Protein AF-A0A6M7TJW8-F1 (afdb_monomer_lite)

pLDDT: mean 71.95, std 19.16, range [40.47, 92.12]

Organism: NCBI:txid1777867

Secondary structure (DSSP, 8-state):
-EEEESS-EE-TTT-SSEEPTT-EEE--HHHHHHHHHH-TTTEEESS-----------------S----------------

Structure (mmCIF, N/CA/C/O backbone):
data_AF-A0A6M7TJW8-F1
#
_entry.id   AF-A0A6M7TJW8-F1
#
loop_
_atom_site.group_PDB
_atom_site.id
_atom_site.type_symbol
_atom_site.label_atom_id
_atom_site.label_alt_id
_atom_site.label_c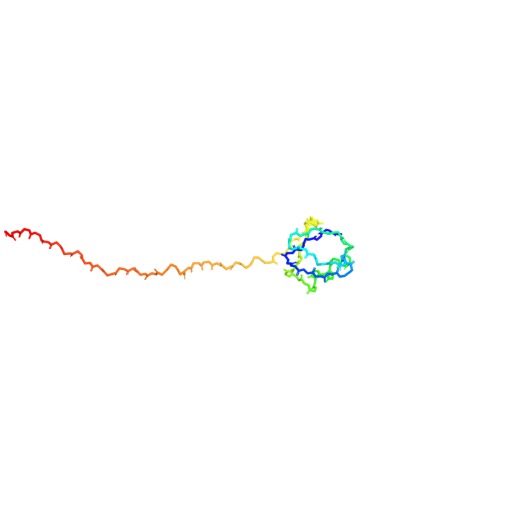omp_id
_atom_site.label_asym_id
_atom_site.label_entity_id
_atom_site.label_seq_id
_atom_site.pdbx_PDB_ins_code
_atom_site.Cartn_x
_atom_site.Cartn_y
_atom_site.Cartn_z
_atom_site.occupancy
_atom_site.B_iso_or_equiv
_atom_site.auth_seq_id
_atom_site.auth_comp_id
_atom_site.auth_asym_id
_atom_site.auth_atom_id
_atom_site.pdbx_PDB_model_num
ATOM 1 N N . MET A 1 1 ? -4.901 -1.604 -11.601 1.00 87.00 1 MET A N 1
ATOM 2 C CA . MET A 1 1 ? -5.543 -1.312 -10.297 1.00 87.00 1 MET A CA 1
ATOM 3 C C . MET A 1 1 ? -4.956 -0.051 -9.648 1.00 87.00 1 MET A C 1
ATOM 5 O O . MET A 1 1 ? -3.744 0.143 -9.697 1.00 87.00 1 MET A O 1
ATOM 9 N N . LYS A 1 2 ? -5.790 0.795 -9.019 1.00 87.81 2 LYS A N 1
ATOM 10 C CA . LYS A 1 2 ? -5.334 1.962 -8.233 1.00 87.81 2 LYS A CA 1
ATOM 11 C C . LYS A 1 2 ? -5.236 1.638 -6.747 1.00 87.81 2 LYS A C 1
ATOM 13 O O . LYS A 1 2 ? -6.193 1.122 -6.166 1.00 87.81 2 LYS A O 1
ATOM 18 N N . LEU A 1 3 ? -4.094 1.972 -6.155 1.00 89.44 3 LEU A N 1
ATOM 19 C CA . LEU A 1 3 ? -3.798 1.778 -4.741 1.00 89.44 3 LEU A CA 1
ATOM 20 C C . LEU A 1 3 ? -3.483 3.112 -4.071 1.00 89.44 3 LEU A C 1
ATOM 22 O O . LEU A 1 3 ? -2.952 4.036 -4.686 1.00 89.44 3 LEU A O 1
ATOM 26 N N . LYS A 1 4 ? -3.778 3.180 -2.781 1.00 90.12 4 LYS A N 1
ATOM 27 C CA . LYS A 1 4 ? -3.443 4.288 -1.900 1.00 90.12 4 LYS A CA 1
ATOM 28 C C . LYS A 1 4 ? -2.535 3.795 -0.796 1.00 90.12 4 LYS A C 1
ATOM 30 O O . LYS A 1 4 ? -2.832 2.799 -0.139 1.00 90.12 4 LYS A O 1
ATOM 35 N N . SER A 1 5 ? -1.439 4.501 -0.568 1.00 91.31 5 SER A N 1
ATOM 36 C CA . SER A 1 5 ? -0.588 4.248 0.588 1.00 91.31 5 SER A CA 1
ATOM 37 C C . SER A 1 5 ? -1.276 4.736 1.858 1.00 91.31 5 SER A C 1
ATOM 39 O O . SER A 1 5 ? -1.702 5.882 1.935 1.00 91.31 5 SER A O 1
ATOM 41 N N . ILE A 1 6 ? -1.379 3.883 2.870 1.00 91.00 6 ILE A N 1
ATOM 42 C CA . ILE A 1 6 ? -1.873 4.249 4.206 1.00 91.00 6 ILE A CA 1
ATOM 43 C C . ILE A 1 6 ? -0.715 4.799 5.050 1.00 91.00 6 ILE A C 1
ATOM 45 O O . ILE A 1 6 ? -0.882 5.753 5.806 1.00 91.00 6 ILE A O 1
ATOM 49 N N . ASP A 1 7 ? 0.475 4.230 4.862 1.00 89.62 7 ASP A N 1
ATOM 50 C CA . ASP A 1 7 ? 1.697 4.526 5.609 1.00 89.62 7 ASP A CA 1
ATOM 51 C C . ASP A 1 7 ? 2.857 4.874 4.662 1.00 89.62 7 ASP A C 1
ATOM 53 O O . ASP A 1 7 ? 2.818 4.563 3.468 1.00 89.62 7 ASP A O 1
ATOM 57 N N . GLN A 1 8 ? 3.908 5.510 5.188 1.00 92.12 8 GLN A N 1
ATOM 58 C CA . GLN A 1 8 ? 5.104 5.798 4.400 1.00 92.12 8 GLN A CA 1
ATOM 59 C C . GLN A 1 8 ? 5.841 4.499 4.039 1.00 92.12 8 GLN A C 1
ATOM 61 O O . GLN A 1 8 ? 6.272 3.739 4.909 1.00 92.12 8 GLN A O 1
ATOM 66 N N . ILE A 1 9 ? 6.044 4.254 2.744 1.00 89.56 9 ILE A N 1
ATOM 67 C CA . ILE A 1 9 ? 6.736 3.052 2.264 1.00 89.56 9 ILE A CA 1
ATOM 68 C C . ILE A 1 9 ? 7.530 3.332 0.994 1.00 89.56 9 ILE A C 1
ATOM 70 O O . ILE A 1 9 ? 7.065 4.011 0.084 1.00 89.56 9 ILE A O 1
ATOM 74 N N . SER A 1 10 ? 8.742 2.793 0.914 1.00 90.81 10 SER A N 1
ATOM 75 C CA . SER A 1 10 ? 9.571 2.873 -0.288 1.00 90.81 10 SER A CA 1
ATOM 76 C C . SER A 1 10 ? 9.380 1.613 -1.125 1.00 90.81 10 SER A C 1
ATOM 78 O O . SER A 1 10 ? 9.809 0.533 -0.722 1.00 90.81 10 SER A O 1
ATOM 80 N N . ILE A 1 11 ? 8.753 1.748 -2.296 1.00 87.00 11 ILE A N 1
ATOM 81 C CA . ILE A 1 11 ? 8.679 0.672 -3.291 1.00 87.00 11 ILE A CA 1
ATOM 82 C C . ILE A 1 11 ? 9.387 1.140 -4.550 1.00 87.00 11 ILE A C 1
ATOM 84 O O . ILE A 1 11 ? 8.794 1.818 -5.387 1.00 87.00 11 ILE A O 1
ATOM 88 N N . SER A 1 12 ? 10.637 0.712 -4.712 1.00 87.88 12 SER A N 1
ATOM 89 C CA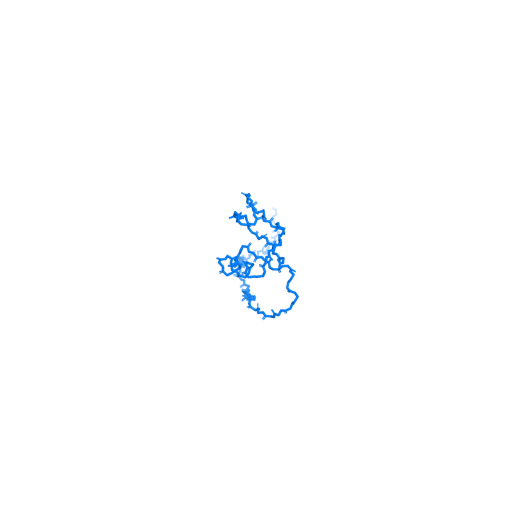 . SER A 1 12 ? 11.493 1.112 -5.834 1.00 87.88 12 SER A CA 1
ATOM 90 C C . SER A 1 12 ? 10.895 0.798 -7.210 1.00 87.88 12 SER A C 1
ATOM 92 O O . SER A 1 12 ? 11.205 1.483 -8.177 1.00 87.88 12 SER A O 1
ATOM 94 N N . ALA A 1 13 ? 10.034 -0.222 -7.303 1.00 84.62 13 ALA A N 1
ATOM 95 C CA . ALA A 1 13 ? 9.348 -0.598 -8.541 1.00 84.62 13 ALA A CA 1
ATOM 96 C C . ALA A 1 13 ? 8.194 0.347 -8.925 1.00 84.62 13 ALA A C 1
ATOM 98 O O . ALA A 1 13 ? 7.795 0.375 -10.084 1.00 84.62 13 ALA A O 1
ATOM 99 N N . VAL A 1 14 ? 7.658 1.106 -7.964 1.00 84.44 14 VAL A N 1
ATOM 100 C CA . VAL A 1 14 ? 6.566 2.069 -8.177 1.00 84.44 14 VAL A CA 1
ATOM 101 C C . VAL A 1 14 ? 7.126 3.484 -8.277 1.00 84.44 14 VAL A C 1
ATOM 103 O O . VAL A 1 14 ? 6.761 4.245 -9.169 1.00 84.44 14 VAL A O 1
ATOM 106 N N . LYS A 1 15 ? 8.029 3.844 -7.361 1.00 84.31 15 LYS A N 1
ATOM 107 C CA . LYS A 1 15 ? 8.630 5.173 -7.268 1.00 84.31 15 LYS A CA 1
ATOM 108 C C . LYS A 1 15 ? 10.049 5.047 -6.725 1.00 84.31 15 LYS A C 1
ATOM 110 O O . LYS A 1 15 ? 10.314 4.257 -5.826 1.00 84.31 15 LYS A O 1
ATOM 115 N N . ALA A 1 16 ? 10.967 5.850 -7.259 1.00 86.31 16 ALA A N 1
ATOM 116 C CA . ALA A 1 16 ? 12.350 5.874 -6.776 1.00 86.31 16 ALA A CA 1
ATOM 117 C C . ALA A 1 16 ? 12.468 6.373 -5.319 1.00 86.31 16 ALA A C 1
ATOM 119 O O . ALA A 1 16 ? 13.450 6.069 -4.648 1.00 86.31 16 ALA A O 1
ATOM 120 N N . ASP A 1 17 ? 11.468 7.120 -4.842 1.00 89.06 17 ASP A N 1
ATOM 121 C CA . ASP A 1 17 ? 11.372 7.654 -3.481 1.00 89.06 17 ASP A CA 1
ATOM 122 C C . ASP A 1 17 ? 10.285 6.929 -2.658 1.00 89.06 17 ASP A C 1
ATOM 124 O O . ASP A 1 17 ? 9.650 5.981 -3.124 1.00 89.06 17 ASP A O 1
ATOM 128 N N . SER A 1 18 ? 10.054 7.372 -1.422 1.00 88.69 18 SER A N 1
ATOM 129 C CA . SER A 1 18 ? 8.997 6.832 -0.573 1.00 88.69 18 SER A CA 1
ATOM 130 C C . SER A 1 18 ? 7.634 7.380 -0.977 1.00 88.69 18 SER A C 1
ATOM 132 O O . SER A 1 18 ? 7.449 8.589 -1.116 1.00 88.69 18 SER A O 1
ATOM 134 N N . LEU A 1 19 ? 6.656 6.487 -1.085 1.00 89.81 19 LEU A N 1
ATOM 135 C CA . LEU A 1 19 ? 5.256 6.864 -1.147 1.00 89.81 19 LEU A CA 1
ATOM 136 C C . LEU A 1 19 ? 4.861 7.497 0.184 1.00 89.81 19 LEU A C 1
ATOM 138 O O . LEU A 1 19 ? 5.207 6.993 1.259 1.00 89.81 19 LEU A O 1
ATOM 142 N N . ARG A 1 20 ? 4.176 8.636 0.110 1.00 91.62 20 ARG A N 1
ATOM 143 C CA . ARG A 1 20 ? 3.661 9.326 1.296 1.00 91.62 20 ARG A CA 1
ATOM 144 C C . ARG A 1 20 ? 2.358 8.667 1.762 1.00 91.62 20 ARG A C 1
ATOM 146 O O . ARG A 1 20 ? 1.609 8.153 0.935 1.00 91.62 20 ARG A O 1
ATOM 153 N N . PRO A 1 21 ? 2.045 8.714 3.065 1.00 90.75 21 PRO A N 1
ATOM 154 C CA . PRO A 1 21 ? 0.727 8.313 3.537 1.00 90.75 21 PRO A CA 1
ATOM 155 C C . PRO A 1 21 ? -0.344 9.185 2.866 1.00 90.75 21 PRO A C 1
ATOM 157 O O . PRO A 1 21 ? -0.237 10.410 2.829 1.00 90.75 21 PRO A O 1
ATOM 160 N N . GLY A 1 22 ? -1.356 8.539 2.301 1.00 89.00 22 GLY A N 1
ATOM 161 C CA . GLY A 1 22 ? -2.408 9.130 1.482 1.00 89.00 22 GLY A CA 1
ATOM 162 C C . GLY A 1 22 ? -2.076 9.289 -0.005 1.00 89.00 22 GLY A C 1
ATOM 163 O O . GLY A 1 22 ? -2.963 9.701 -0.745 1.00 89.00 22 GLY A O 1
ATOM 164 N N . GLU A 1 23 ? -0.852 8.979 -0.451 1.00 89.56 23 GLU A N 1
ATOM 165 C CA . GLU A 1 23 ? -0.460 9.090 -1.861 1.00 89.56 23 GLU A CA 1
ATOM 166 C C . GLU A 1 23 ? -1.092 7.967 -2.695 1.00 89.56 23 GLU A C 1
ATOM 168 O O . GLU A 1 23 ? -1.032 6.788 -2.337 1.00 89.56 23 GLU A O 1
ATOM 173 N N . GLU A 1 24 ? -1.716 8.353 -3.805 1.00 90.75 24 GLU A N 1
ATOM 174 C CA . GLU A 1 24 ? -2.410 7.460 -4.730 1.00 90.75 24 GLU A CA 1
ATOM 175 C C . GLU A 1 24 ? -1.498 7.139 -5.915 1.00 90.75 24 GLU A C 1
ATOM 177 O O . GLU A 1 24 ? -0.832 8.022 -6.463 1.00 90.75 24 GLU A O 1
ATOM 182 N N . PHE A 1 25 ? -1.466 5.876 -6.325 1.00 88.69 25 PHE A N 1
ATOM 183 C CA . PHE A 1 25 ? -0.645 5.425 -7.440 1.00 88.69 25 PHE A CA 1
ATOM 184 C C . PHE A 1 25 ? -1.303 4.259 -8.185 1.00 88.69 25 PHE A C 1
ATOM 186 O O . PHE A 1 25 ? -2.113 3.504 -7.642 1.00 88.69 25 PHE A O 1
ATOM 193 N N . GLU A 1 26 ? -0.962 4.117 -9.463 1.00 89.38 26 GLU A N 1
ATOM 194 C CA . GLU A 1 26 ? -1.505 3.072 -10.328 1.00 89.38 26 GLU A CA 1
ATOM 195 C C . GLU A 1 26 ? -0.464 1.976 -10.562 1.00 89.38 26 GLU A C 1
ATOM 197 O O . GLU A 1 26 ? 0.694 2.253 -10.876 1.00 89.38 26 GLU A O 1
ATOM 202 N N . VAL A 1 27 ? -0.884 0.721 -10.406 1.00 88.88 27 VAL A N 1
ATOM 203 C CA . VAL A 1 27 ? -0.060 -0.465 -10.667 1.00 88.88 27 VAL A CA 1
ATOM 204 C C . VAL A 1 27 ? -0.839 -1.508 -11.457 1.00 88.88 27 VAL A C 1
ATOM 206 O O . VAL A 1 27 ? -2.073 -1.544 -11.452 1.00 88.88 27 VAL A O 1
ATOM 209 N N . GLY A 1 28 ? -0.111 -2.399 -12.130 1.00 89.69 28 GLY A N 1
ATOM 210 C CA . GLY A 1 28 ? -0.710 -3.579 -12.750 1.00 89.69 28 GLY A CA 1
ATOM 211 C C . GLY A 1 28 ? -1.338 -4.503 -11.703 1.00 89.69 28 GLY A C 1
ATOM 212 O O . GLY A 1 28 ? -0.807 -4.649 -10.604 1.00 89.69 28 GLY A O 1
ATOM 213 N N . ASP A 1 29 ? -2.449 -5.150 -12.048 1.00 86.69 29 ASP A N 1
ATOM 214 C CA . ASP A 1 29 ? -3.252 -5.964 -11.125 1.00 86.69 29 ASP A CA 1
ATOM 215 C C . ASP A 1 29 ? -2.472 -7.089 -10.432 1.00 86.69 29 ASP A C 1
ATOM 217 O O . ASP A 1 29 ? -2.604 -7.274 -9.224 1.00 86.69 29 ASP A O 1
ATOM 221 N N . ALA A 1 30 ? -1.597 -7.790 -11.161 1.00 88.31 30 ALA A N 1
ATOM 222 C CA . ALA A 1 30 ? -0.756 -8.835 -10.575 1.00 88.31 30 ALA A CA 1
ATOM 223 C C . ALA A 1 30 ? 0.160 -8.279 -9.472 1.00 88.31 30 ALA A C 1
ATOM 225 O O . ALA A 1 30 ? 0.245 -8.847 -8.386 1.00 88.31 30 ALA A O 1
ATOM 226 N N . TYR A 1 31 ? 0.789 -7.131 -9.733 1.00 88.81 31 TYR A N 1
ATOM 227 C CA . TYR A 1 31 ? 1.719 -6.506 -8.798 1.00 88.81 31 TYR A CA 1
ATOM 228 C C . TYR A 1 31 ? 0.995 -5.867 -7.609 1.00 88.81 31 TYR A C 1
ATOM 230 O O . TYR A 1 31 ? 1.423 -6.014 -6.466 1.00 88.81 31 TYR A O 1
ATOM 238 N N . GLY A 1 32 ? -0.144 -5.214 -7.855 1.00 89.00 32 GLY A N 1
ATOM 239 C CA . GLY A 1 32 ? -0.981 -4.660 -6.795 1.00 89.00 32 GLY A CA 1
ATOM 240 C C . GLY A 1 32 ? -1.471 -5.733 -5.822 1.00 89.00 32 GLY A C 1
ATOM 241 O O . GLY A 1 32 ? -1.372 -5.553 -4.610 1.00 89.00 32 GLY A O 1
ATOM 242 N N . ALA A 1 33 ? -1.903 -6.889 -6.335 1.00 87.75 33 ALA A N 1
ATOM 243 C CA . ALA A 1 33 ? -2.317 -8.015 -5.502 1.00 87.75 33 ALA A CA 1
ATOM 244 C C . ALA A 1 33 ? -1.172 -8.570 -4.637 1.00 87.75 33 ALA A C 1
ATOM 246 O O . ALA A 1 33 ? -1.403 -8.957 -3.492 1.00 87.75 33 ALA A O 1
ATOM 247 N N . GLU A 1 34 ? 0.062 -8.613 -5.149 1.00 89.31 34 GLU A N 1
ATOM 248 C CA . GLU A 1 34 ? 1.226 -9.017 -4.352 1.00 89.31 34 GLU A CA 1
ATOM 249 C C . GLU A 1 34 ? 1.576 -7.997 -3.265 1.00 89.31 34 GLU A C 1
ATOM 251 O O . GLU A 1 34 ? 1.858 -8.392 -2.133 1.00 89.31 34 GLU A O 1
ATOM 256 N N . LEU A 1 35 ? 1.498 -6.698 -3.567 1.00 87.25 35 LEU A N 1
ATOM 257 C CA . LEU A 1 35 ? 1.754 -5.637 -2.590 1.00 87.25 35 LEU A CA 1
ATOM 258 C C . LEU A 1 35 ? 0.767 -5.675 -1.421 1.00 87.25 35 LEU A C 1
ATOM 260 O O . LEU A 1 35 ? 1.187 -5.576 -0.270 1.00 87.25 35 LEU A O 1
ATOM 264 N N . ILE A 1 36 ? -0.522 -5.881 -1.699 1.00 88.94 36 ILE A N 1
ATOM 265 C CA . ILE A 1 36 ? -1.555 -6.010 -0.660 1.00 88.94 36 ILE A CA 1
ATOM 266 C C . ILE A 1 36 ? -1.323 -7.273 0.178 1.00 88.94 36 ILE A C 1
ATOM 268 O O . ILE A 1 36 ? -1.464 -7.239 1.395 1.00 88.94 36 ILE A O 1
ATOM 272 N N . LYS A 1 37 ? -0.918 -8.389 -0.446 1.00 88.38 37 LYS A N 1
ATOM 273 C CA . LYS A 1 37 ? -0.606 -9.634 0.278 1.00 88.38 37 LYS A CA 1
ATOM 274 C C . LYS A 1 37 ? 0.601 -9.493 1.203 1.00 88.38 37 LYS A C 1
ATOM 276 O O . LYS A 1 37 ? 0.587 -10.055 2.293 1.00 88.38 37 LYS A O 1
ATOM 281 N N . GLN A 1 38 ? 1.649 -8.791 0.770 1.00 88.19 38 GLN A N 1
ATOM 282 C CA . GLN A 1 38 ? 2.853 -8.600 1.586 1.00 88.19 38 GLN A CA 1
ATOM 283 C C . GLN A 1 38 ? 2.678 -7.524 2.660 1.00 88.19 38 GLN A C 1
ATOM 285 O O . GLN A 1 38 ? 3.262 -7.628 3.740 1.00 88.19 38 GLN A O 1
ATOM 290 N N . HIS A 1 39 ? 1.886 -6.492 2.375 1.00 87.56 39 HIS A N 1
ATOM 291 C CA . HIS A 1 39 ? 1.703 -5.340 3.250 1.00 87.56 39 HIS A CA 1
ATOM 292 C C . HIS A 1 39 ? 0.221 -4.934 3.344 1.00 87.56 39 HIS A C 1
ATOM 294 O O . HIS A 1 39 ? -0.147 -3.852 2.873 1.00 87.56 39 HIS A O 1
ATOM 300 N N . PRO A 1 40 ? -0.628 -5.766 3.974 1.00 84.31 40 PRO A N 1
ATOM 301 C CA . PRO A 1 40 ? -2.068 -5.514 4.049 1.00 84.31 40 PRO A CA 1
ATOM 302 C C . PRO A 1 40 ? -2.408 -4.234 4.822 1.00 84.31 40 PRO A C 1
ATOM 304 O O . PRO A 1 40 ? -3.362 -3.548 4.480 1.00 84.31 40 PRO A O 1
ATOM 307 N N . ASP A 1 41 ? -1.594 -3.853 5.807 1.00 88.31 41 ASP A N 1
ATOM 308 C CA . ASP A 1 41 ? -1.818 -2.651 6.621 1.00 88.31 41 ASP A CA 1
ATOM 309 C C . ASP A 1 41 ? -1.281 -1.355 5.984 1.00 88.31 41 ASP A C 1
ATOM 311 O O . ASP A 1 41 ? -1.436 -0.274 6.553 1.00 88.31 41 ASP A O 1
ATOM 315 N N . LYS A 1 42 ? -0.602 -1.437 4.828 1.00 87.12 42 LYS A N 1
ATOM 316 C CA . LYS A 1 42 ? 0.054 -0.277 4.193 1.00 87.12 42 LYS A CA 1
ATOM 317 C C . LYS A 1 42 ? -0.612 0.192 2.904 1.00 87.12 42 LYS A C 1
ATOM 319 O O . LYS A 1 42 ? -0.305 1.303 2.469 1.00 87.12 42 LYS A O 1
ATOM 324 N N . PHE A 1 43 ? -1.496 -0.604 2.302 1.00 89.19 43 PHE A N 1
ATOM 325 C CA . PHE A 1 43 ? -2.141 -0.284 1.027 1.00 89.19 43 PHE A CA 1
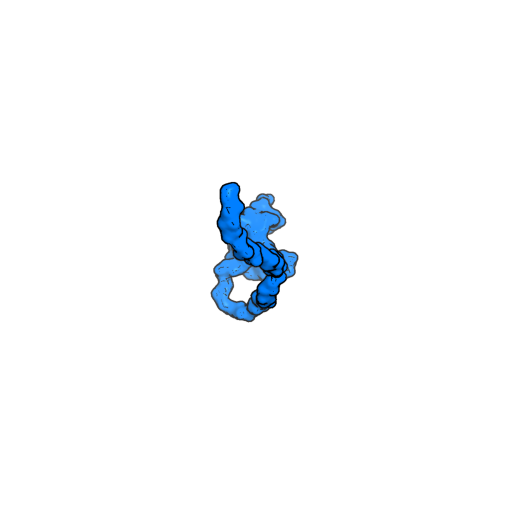ATOM 326 C C . PHE A 1 43 ? -3.654 -0.463 1.090 1.00 89.19 43 PHE A C 1
ATOM 328 O O . PHE A 1 43 ? -4.148 -1.471 1.579 1.00 89.19 43 PHE A O 1
ATOM 335 N N . GLU A 1 44 ? -4.375 0.498 0.524 1.00 87.44 44 GLU A N 1
ATOM 336 C CA . GLU A 1 44 ? -5.824 0.469 0.346 1.00 87.44 44 GLU A CA 1
ATOM 337 C C . GLU A 1 44 ? -6.155 0.469 -1.151 1.00 87.44 44 GLU A C 1
ATOM 339 O O . GLU A 1 44 ? -5.561 1.217 -1.930 1.00 87.44 44 GLU A O 1
ATOM 344 N N . VAL A 1 45 ? -7.090 -0.379 -1.577 1.00 88.19 45 VAL A N 1
ATOM 345 C CA . VAL A 1 45 ? -7.537 -0.440 -2.974 1.00 88.19 45 VAL A CA 1
ATOM 346 C C . VAL A 1 45 ? -8.606 0.622 -3.198 1.00 88.19 45 VAL A C 1
ATOM 348 O O . VAL A 1 45 ? -9.670 0.555 -2.591 1.00 88.19 45 VAL A O 1
ATOM 351 N N . LEU A 1 46 ? -8.345 1.583 -4.085 1.00 80.25 46 LEU A N 1
ATOM 352 C CA . LEU A 1 46 ? -9.285 2.677 -4.359 1.00 80.25 46 LEU A CA 1
ATOM 353 C C . LEU A 1 46 ? -10.280 2.369 -5.477 1.00 80.25 46 LEU A C 1
ATOM 355 O O . LEU A 1 46 ? -11.394 2.881 -5.461 1.00 80.25 46 LEU A O 1
ATOM 359 N N . GLU A 1 47 ? -9.886 1.557 -6.459 1.00 64.81 47 GLU A N 1
ATOM 360 C CA . GLU A 1 47 ? -10.692 1.325 -7.663 1.00 64.81 47 GLU A CA 1
ATOM 361 C C . GLU A 1 47 ? -10.851 -0.174 -7.957 1.00 64.81 47 GLU A C 1
ATOM 363 O O . GLU A 1 47 ? -10.528 -0.664 -9.034 1.00 64.81 47 GLU A O 1
ATOM 368 N N . ALA A 1 48 ? -11.344 -0.911 -6.962 1.00 53.59 48 ALA A N 1
ATOM 369 C CA . ALA A 1 48 ? -12.047 -2.171 -7.176 1.00 53.59 48 ALA A CA 1
ATOM 370 C C . ALA A 1 48 ? -13.476 -1.977 -6.673 1.00 53.59 48 ALA A C 1
ATOM 372 O O . ALA A 1 48 ? -13.758 -2.108 -5.483 1.00 53.59 48 ALA A O 1
ATOM 373 N N . ALA A 1 49 ? -14.371 -1.587 -7.577 1.00 48.50 49 ALA A N 1
ATOM 374 C CA . ALA A 1 49 ? -15.790 -1.652 -7.288 1.00 48.50 49 ALA A CA 1
ATOM 375 C C . ALA A 1 49 ? -16.173 -3.128 -7.061 1.00 48.50 49 ALA A C 1
ATOM 377 O O . ALA A 1 49 ? -16.074 -3.935 -7.977 1.00 48.50 49 ALA A O 1
ATOM 378 N N . GLU A 1 50 ? -16.590 -3.412 -5.823 1.00 50.50 50 GLU A N 1
ATOM 379 C CA . GLU A 1 50 ? -17.365 -4.567 -5.346 1.00 50.50 50 GLU A CA 1
ATOM 380 C C . GLU A 1 50 ? -16.721 -5.967 -5.413 1.00 50.50 50 GLU A C 1
ATOM 382 O O . GLU A 1 50 ? -16.766 -6.643 -6.429 1.00 50.50 50 GLU A O 1
ATOM 387 N N . GLU A 1 51 ? -16.270 -6.485 -4.263 1.00 44.38 51 GLU A N 1
ATOM 388 C CA . GLU A 1 51 ? -16.947 -7.616 -3.602 1.00 44.38 51 GLU A CA 1
ATOM 389 C C . GLU A 1 51 ? -16.461 -7.796 -2.149 1.00 44.38 51 GLU A C 1
ATOM 391 O O . GLU A 1 51 ? -15.329 -7.493 -1.781 1.00 44.38 51 GLU A O 1
ATOM 396 N N . LYS A 1 52 ? -17.391 -8.222 -1.298 1.00 49.84 52 LYS A N 1
ATOM 397 C CA . LYS A 1 52 ? -17.345 -8.234 0.169 1.00 49.84 52 LYS A CA 1
ATOM 398 C C . LYS A 1 52 ? -16.282 -9.176 0.755 1.00 49.84 52 LYS A C 1
ATOM 400 O O . LYS A 1 52 ? -16.225 -10.347 0.394 1.00 49.84 52 LYS A O 1
ATOM 405 N N . SER A 1 53 ? -15.573 -8.706 1.779 1.00 45.56 53 SER A N 1
ATOM 406 C CA . SER A 1 53 ? -15.149 -9.463 2.978 1.00 45.56 53 SER A CA 1
ATOM 407 C C . S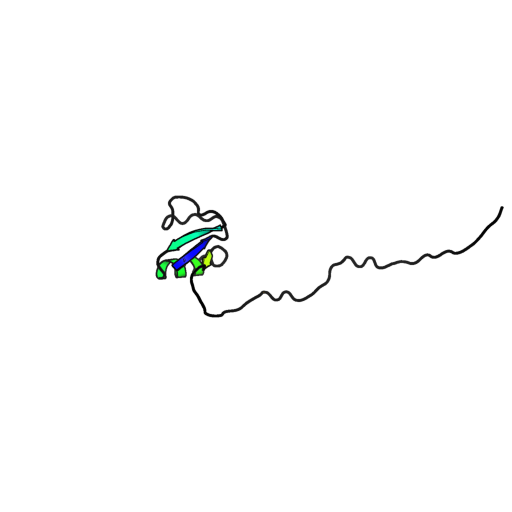ER A 1 53 ? -14.716 -8.418 4.017 1.00 45.56 53 SER A C 1
ATOM 409 O O . SER A 1 53 ? -13.756 -7.692 3.795 1.00 45.56 53 SER A O 1
ATOM 411 N N . GLU A 1 54 ? -15.552 -8.067 5.002 1.00 49.38 54 GLU A N 1
ATOM 412 C CA . GLU A 1 54 ? -15.511 -8.639 6.366 1.00 49.38 54 GLU A CA 1
ATOM 413 C C . GLU A 1 54 ? -14.061 -8.880 6.838 1.00 49.38 54 GLU A C 1
ATOM 415 O O . GLU A 1 54 ? -13.348 -9.697 6.275 1.00 49.38 54 GLU A O 1
ATOM 420 N N . ALA A 1 55 ? -13.534 -8.179 7.841 1.00 44.81 55 ALA A N 1
ATOM 421 C CA . ALA A 1 55 ? -14.154 -7.961 9.136 1.00 44.81 55 ALA A CA 1
ATOM 422 C C . ALA A 1 55 ? -13.906 -6.549 9.683 1.00 44.81 55 ALA A C 1
ATOM 424 O O . ALA A 1 55 ? -12.775 -6.078 9.788 1.00 44.81 55 ALA A O 1
ATOM 425 N N . ALA A 1 56 ? -14.982 -5.919 10.147 1.00 50.50 56 ALA A N 1
ATOM 426 C CA . ALA A 1 56 ? -14.863 -4.970 11.238 1.00 50.50 56 ALA A CA 1
ATOM 427 C C . ALA A 1 56 ? -14.280 -5.718 12.450 1.00 50.50 56 ALA A C 1
ATOM 429 O O . ALA A 1 56 ? -14.832 -6.760 12.819 1.00 50.50 56 ALA A O 1
ATOM 430 N N . PRO A 1 57 ? -13.252 -5.212 13.152 1.00 56.06 57 PRO A N 1
ATOM 431 C CA . PR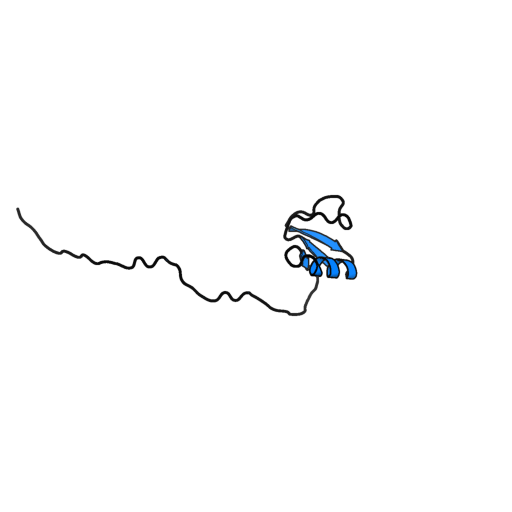O A 1 57 ? -13.189 -5.491 14.568 1.00 56.06 57 PRO A CA 1
ATOM 432 C C . PRO A 1 57 ? -14.393 -4.775 15.189 1.00 56.06 57 PRO A C 1
ATOM 434 O O . PRO A 1 57 ? -14.339 -3.597 15.539 1.00 56.06 57 PRO A O 1
ATOM 437 N N . GLU A 1 58 ? -15.509 -5.497 15.301 1.00 52.91 58 GLU A N 1
ATOM 438 C CA . GLU A 1 58 ? -16.526 -5.230 16.308 1.00 52.91 58 GLU A CA 1
ATOM 439 C C . GLU A 1 58 ? -15.858 -5.359 17.683 1.00 52.91 58 GLU A C 1
ATOM 441 O O . GLU A 1 58 ? -16.043 -6.346 18.394 1.00 52.91 58 GLU A O 1
ATOM 446 N N . ASN A 1 59 ? -15.081 -4.357 18.098 1.00 56.03 59 ASN A N 1
ATOM 447 C CA . ASN A 1 59 ? -14.852 -4.173 19.518 1.00 56.03 59 ASN A CA 1
ATOM 448 C C . ASN A 1 59 ? -16.108 -3.502 20.078 1.00 56.03 59 ASN A C 1
ATOM 450 O O . ASN A 1 59 ? -16.198 -2.283 20.232 1.00 56.03 59 ASN A O 1
ATOM 454 N N . LYS A 1 60 ? -17.137 -4.338 20.255 1.00 51.06 60 LYS A N 1
ATOM 455 C CA . LYS A 1 60 ? -18.335 -4.034 21.025 1.00 51.06 60 LYS A CA 1
ATOM 456 C C . LYS A 1 60 ? -17.915 -3.496 22.394 1.00 51.06 60 LYS A C 1
ATOM 458 O O . LYS A 1 60 ? -17.112 -4.126 23.068 1.00 51.06 60 LYS A O 1
ATOM 463 N N . ALA A 1 61 ? -18.610 -2.438 22.806 1.00 48.91 61 ALA A N 1
ATOM 464 C CA . ALA A 1 61 ? -18.945 -2.129 24.196 1.00 48.91 61 ALA A CA 1
ATOM 465 C C . ALA A 1 61 ? -17.758 -1.718 25.094 1.00 48.91 61 ALA A C 1
ATOM 467 O O . ALA A 1 61 ? -16.840 -2.466 25.389 1.00 48.91 61 ALA A O 1
ATOM 468 N N . GLU A 1 62 ? -17.717 -0.436 25.450 1.00 46.44 62 GLU A N 1
ATOM 469 C CA . GLU A 1 62 ? -18.189 0.051 26.758 1.00 46.44 62 GLU A CA 1
ATOM 470 C C . GLU A 1 62 ? -17.270 -0.325 27.923 1.00 46.44 62 GLU A C 1
ATOM 472 O O . GLU A 1 62 ? -17.111 -1.486 28.279 1.00 46.44 62 GLU A O 1
ATOM 477 N N . GLY A 1 63 ? -16.793 0.706 28.621 1.00 48.03 63 GLY A N 1
ATOM 478 C CA . GLY A 1 63 ? -16.471 0.562 30.037 1.00 48.03 63 GLY A CA 1
ATOM 479 C C . GLY A 1 63 ? -15.045 0.913 30.421 1.00 48.03 63 GLY A C 1
ATOM 480 O O . GLY A 1 63 ? -14.295 0.055 30.861 1.00 48.03 63 GLY A O 1
ATOM 481 N N . ALA A 1 64 ? -14.714 2.203 30.380 1.00 48.78 64 ALA A N 1
ATOM 482 C CA . ALA A 1 64 ? -13.889 2.807 31.426 1.00 48.78 64 ALA A CA 1
ATOM 483 C C . ALA A 1 64 ? -14.103 4.328 31.471 1.00 48.78 64 ALA A C 1
ATOM 485 O O . ALA A 1 64 ? -13.159 5.111 31.423 1.00 48.78 64 ALA A O 1
ATOM 486 N N . ALA A 1 65 ? -15.355 4.773 31.617 1.00 53.16 65 ALA A N 1
ATOM 487 C CA . ALA A 1 65 ? -15.540 5.957 32.448 1.00 53.16 65 ALA A CA 1
ATOM 488 C C . ALA A 1 65 ? -15.041 5.547 33.845 1.00 53.16 65 ALA A C 1
ATOM 490 O O . ALA A 1 65 ? -15.548 4.546 34.363 1.00 53.16 65 ALA A O 1
ATOM 491 N N . PRO A 1 66 ? -14.050 6.219 34.461 1.00 58.53 66 PRO A N 1
ATOM 492 C CA . PRO A 1 66 ? -13.717 5.922 35.842 1.00 58.53 66 PRO A CA 1
ATOM 493 C C . PRO A 1 66 ? -14.965 6.195 36.680 1.00 58.53 66 PRO A C 1
ATOM 495 O O . PRO A 1 66 ? -15.382 7.335 36.887 1.00 58.53 66 PRO A O 1
ATOM 498 N N . ALA A 1 67 ? -15.589 5.109 37.123 1.00 58.12 67 ALA A N 1
ATOM 499 C CA . ALA A 1 67 ? -16.708 5.092 38.034 1.00 58.12 67 ALA A CA 1
ATOM 500 C C . ALA A 1 67 ? -16.225 5.512 39.425 1.00 58.12 67 ALA A C 1
ATOM 502 O O . ALA A 1 67 ? -16.199 4.706 40.348 1.00 58.12 67 ALA A O 1
ATOM 503 N N . ASN A 1 68 ? -15.871 6.785 39.613 1.00 54.25 68 ASN A N 1
ATOM 504 C CA . ASN A 1 68 ? -15.842 7.347 40.957 1.00 54.25 68 ASN A CA 1
ATOM 505 C C . ASN A 1 68 ? -17.256 7.817 41.320 1.00 54.25 68 ASN A C 1
ATOM 507 O O . ASN A 1 68 ? -17.558 9.008 41.412 1.00 54.25 68 ASN A O 1
ATOM 511 N N . LYS A 1 69 ? -18.169 6.846 41.447 1.00 50.62 69 LYS A N 1
ATOM 512 C CA . LYS A 1 69 ? -19.512 7.085 41.963 1.00 50.62 69 LYS A CA 1
ATOM 513 C C . LYS A 1 69 ? -19.432 7.093 43.491 1.00 50.62 69 LYS A C 1
ATOM 515 O O . LYS A 1 69 ? -19.500 6.057 44.131 1.00 50.62 69 LYS A O 1
ATOM 520 N N . VAL A 1 70 ? -19.343 8.315 44.012 1.00 50.56 70 VAL A N 1
ATOM 521 C CA . VAL A 1 70 ? -20.086 8.818 45.176 1.00 50.56 70 VAL A CA 1
ATOM 522 C C . VAL A 1 70 ? -19.819 8.130 46.520 1.00 50.56 70 VAL A C 1
ATOM 524 O O . VAL A 1 70 ? -20.322 7.046 46.792 1.00 50.56 70 VAL A O 1
ATOM 527 N N . ILE A 1 71 ? -19.247 8.896 47.457 1.00 47.94 71 ILE A N 1
ATOM 528 C CA . ILE A 1 71 ? -19.698 8.826 48.850 1.00 47.94 71 ILE A CA 1
ATOM 529 C C . ILE A 1 71 ? -20.323 10.166 49.234 1.00 47.94 71 ILE A C 1
ATOM 531 O O . ILE A 1 71 ? -19.721 11.236 49.226 1.00 47.94 71 ILE A O 1
ATOM 535 N N . THR A 1 72 ? -21.607 10.032 49.512 1.00 50.09 72 THR A N 1
ATOM 536 C CA . THR A 1 72 ? -22.589 10.961 50.042 1.00 50.09 72 THR A CA 1
ATOM 537 C C . THR A 1 72 ? -22.147 11.701 51.301 1.00 50.09 72 THR A C 1
ATOM 539 O O . THR A 1 72 ? -21.562 11.112 52.205 1.00 50.09 72 THR A O 1
ATOM 542 N N . GLY A 1 73 ? -22.592 12.952 51.433 1.00 48.59 73 GLY A N 1
ATOM 543 C CA . GLY A 1 73 ? -22.516 13.684 52.694 1.00 48.59 73 GLY A CA 1
ATOM 544 C C . GLY A 1 73 ? -23.371 14.947 52.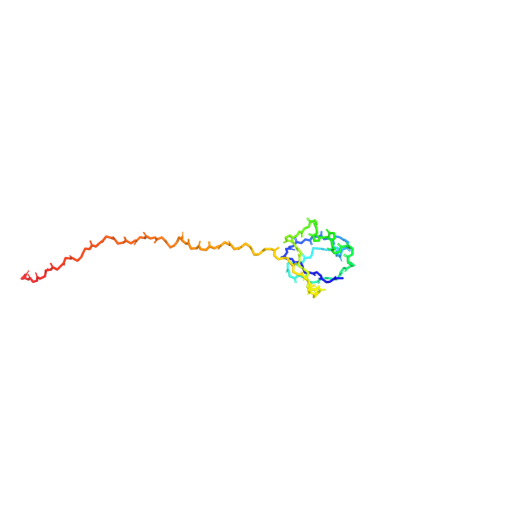737 1.00 48.59 73 GLY A C 1
ATOM 545 O O . GLY A 1 73 ? -22.854 16.021 53.018 1.00 48.59 73 GLY A O 1
ATOM 546 N N . ARG A 1 74 ? -24.689 14.842 52.491 1.00 50.84 74 ARG A N 1
ATOM 547 C CA . ARG A 1 74 ? -25.634 15.865 52.977 1.00 50.84 74 ARG A CA 1
ATOM 548 C C . ARG A 1 74 ? -25.527 15.907 54.501 1.00 50.84 74 ARG A C 1
ATOM 550 O O . ARG A 1 74 ? -26.005 14.996 55.171 1.00 50.84 74 ARG A O 1
ATOM 557 N N . LYS A 1 75 ? -24.969 16.981 55.054 1.00 55.16 75 LYS A N 1
ATOM 558 C CA . LYS A 1 75 ? -25.300 17.417 56.412 1.00 55.16 75 LYS A CA 1
ATOM 559 C C . LYS A 1 75 ? -26.066 18.728 56.329 1.00 55.16 75 LYS A C 1
ATOM 561 O O . LYS A 1 75 ? -25.516 19.806 56.158 1.00 55.16 75 LYS A O 1
ATOM 566 N N . THR A 1 76 ? -27.377 18.585 56.437 1.00 53.81 76 THR A N 1
ATOM 567 C CA . THR A 1 76 ? -28.305 19.602 56.923 1.00 53.81 76 THR A CA 1
ATOM 568 C C . THR A 1 76 ? -27.998 19.944 58.383 1.00 53.81 76 THR A C 1
ATOM 570 O O . THR A 1 76 ? -27.904 19.022 59.194 1.00 53.81 76 THR A O 1
ATOM 573 N N . LYS A 1 77 ? -27.919 21.240 58.706 1.00 48.88 77 LYS A N 1
ATOM 574 C CA . LYS A 1 77 ? -28.430 21.948 59.911 1.00 48.88 77 LYS A CA 1
ATOM 575 C C . LYS A 1 77 ? -27.658 23.274 60.023 1.00 48.88 77 LYS A C 1
ATOM 577 O O . LYS A 1 77 ? -26.441 23.263 60.083 1.00 48.88 77 LYS A O 1
ATOM 582 N N . ALA A 1 78 ? -28.289 24.416 59.759 1.00 48.09 78 ALA A N 1
ATOM 583 C CA . ALA A 1 78 ? -29.163 25.172 60.665 1.00 48.09 78 ALA A CA 1
ATOM 584 C C . ALA A 1 78 ? -28.382 25.982 61.724 1.00 48.09 78 ALA A C 1
ATOM 586 O O . ALA A 1 78 ? -27.801 25.397 62.623 1.00 48.09 78 ALA A O 1
ATOM 587 N N . LYS A 1 79 ? -28.452 27.316 61.553 1.00 40.47 79 LYS A N 1
ATOM 588 C CA . LYS A 1 79 ? -28.506 28.450 62.507 1.00 40.47 79 LYS A CA 1
ATOM 589 C C . LYS A 1 79 ? -27.758 28.437 63.858 1.00 40.47 79 LYS A C 1
ATOM 591 O O . LYS A 1 79 ? -27.765 27.452 64.580 1.00 40.47 79 LYS A O 1
ATOM 596 N N . ALA A 1 80 ? -27.447 29.686 64.247 1.00 43.47 80 ALA A N 1
ATOM 597 C CA . ALA A 1 80 ? -27.151 30.257 65.576 1.00 43.47 80 ALA A CA 1
ATOM 598 C C . ALA A 1 80 ? -25.646 30.436 65.837 1.00 43.47 80 ALA A C 1
ATOM 600 O O . ALA A 1 80 ? -24.884 29.509 65.613 1.00 43.47 80 ALA A O 1
ATOM 601 N N . LYS A 1 81 ? -25.139 31.578 66.305 1.00 40.66 81 LYS A N 1
ATOM 602 C CA . LYS A 1 81 ? -25.695 32.854 66.778 1.00 40.66 81 LYS A CA 1
ATOM 603 C C . LYS A 1 81 ? -24.546 33.864 66.729 1.00 40.66 81 LYS A C 1
ATOM 605 O O . LYS A 1 81 ? -23.401 33.412 66.945 1.00 40.66 81 LYS A O 1
#

Sequence (81 aa):
MKLKSIDQISISAVKADSLRPGEEFEVGDAYGAELIKQHPDKFEVLEAAEEKSEAAPENKAEGAAPANKVITGRKTKAKAK

Foldseek 3Di:
DKKAFQDWADDCVFPVHIHHHGRIGDDDPVVVVVCCVVCVPTMDDDPDPDDDDDDDPPPDDDDDPPPPDDDDDDDDDDDDD

Radius of gyration: 27.06 Å; chains: 1; bounding box: 42×42×80 Å